Protein AF-A0A426QM99-F1 (afdb_monomer_lite)

Foldseek 3Di:
DDDDDDDDPPPDDDDDDDDLVVCPPPVNVVVVLVVLLVVCLVCVVVVHDDDRDDLQQDPVSVVSVVVSCVVSVFFAAAEAEDEPPVVVQVVLVVVVVVVPDPDSDHPVVVVVSVVRGDDQDPVNVVRYDYHYPNDDDPPVVVVVVVVVRRVD

Sequence (152 aa):
MSSASACWDCHHWIPTRMQDADAYSPELSRRTYQRLQALAYGIVDAGLPVFVDATFLKQEQRRNFQRLASVAGIPLVILDVAAPEPVLRQRIQARARSGGDPSEADLAVLDQQLAHQDPLTGDERRLSISVDTSTEVDIEKLVSEILQRARG

InterPro domains:
  IPR027417 P-loop containing nucleoside triphosphate hydrolase [G3DSA:3.40.50.300] (9-150)
  IPR027417 P-loop containing nucleoside triphosphate hydrolase [SSF52540] (32-146)

pLDDT: mean 82.8, std 21.32, range [27.5, 97.56]

Structure (mmCIF, N/CA/C/O backbone):
data_AF-A0A426QM99-F1
#
_entry.id   AF-A0A426QM99-F1
#
loop_
_atom_site.group_PDB
_atom_site.id
_atom_site.type_symbol
_atom_site.label_atom_id
_atom_site.label_alt_id
_atom_site.label_comp_id
_atom_site.label_asym_id
_atom_site.label_entity_id
_atom_site.label_seq_id
_atom_site.pdbx_PDB_ins_code
_atom_site.Cartn_x
_atom_site.Cartn_y
_atom_site.Cartn_z
_atom_site.occupancy
_atom_site.B_iso_or_equiv
_atom_site.auth_seq_id
_atom_site.auth_comp_id
_atom_site.auth_asym_id
_atom_site.auth_atom_id
_atom_site.pdbx_PDB_model_num
ATOM 1 N N . MET A 1 1 ? -5.641 -29.453 38.695 1.00 33.00 1 MET A N 1
ATOM 2 C CA . MET A 1 1 ? -6.072 -30.503 37.741 1.00 33.00 1 MET A CA 1
ATOM 3 C C . MET A 1 1 ? -7.180 -29.876 36.903 1.00 33.00 1 MET A C 1
ATOM 5 O O . MET A 1 1 ? -8.177 -29.508 37.491 1.00 33.00 1 MET A O 1
ATOM 9 N N . SER A 1 2 ? -7.065 -29.577 35.615 1.00 35.12 2 SER A N 1
ATOM 10 C CA . SER A 1 2 ? -6.121 -30.004 34.589 1.00 35.12 2 SER A CA 1
ATOM 11 C C . SER A 1 2 ? -5.769 -28.810 33.694 1.00 35.12 2 SER A C 1
ATOM 13 O O . SER A 1 2 ? -6.619 -27.972 33.413 1.00 35.12 2 SER A O 1
ATOM 15 N N . SER A 1 3 ? -4.502 -28.754 33.293 1.00 29.77 3 SER A N 1
ATOM 16 C CA . SER A 1 3 ? -3.945 -27.850 32.289 1.00 29.77 3 SER A CA 1
ATOM 17 C C . SER A 1 3 ? -4.351 -28.341 30.896 1.00 29.77 3 SER A C 1
ATOM 19 O O . SER A 1 3 ? -4.260 -29.539 30.631 1.00 29.77 3 SER A O 1
ATOM 21 N N . ALA A 1 4 ? -4.787 -27.440 30.016 1.00 33.03 4 ALA A N 1
ATOM 22 C CA . ALA A 1 4 ? -4.946 -27.712 28.590 1.00 33.03 4 ALA A CA 1
ATOM 23 C C . ALA A 1 4 ? -3.933 -26.854 27.826 1.00 33.03 4 ALA A C 1
ATOM 25 O O . ALA A 1 4 ? -4.213 -25.740 27.393 1.00 33.03 4 ALA A O 1
ATOM 26 N N . SER A 1 5 ? -2.721 -27.393 27.726 1.00 34.34 5 SER A N 1
ATOM 27 C CA . SER A 1 5 ? -1.675 -26.935 26.822 1.00 34.34 5 SER A CA 1
ATOM 28 C C . SER A 1 5 ? -2.074 -27.306 25.395 1.00 34.34 5 SER A C 1
ATOM 30 O O . SER A 1 5 ? -2.023 -28.477 25.027 1.00 34.34 5 SER A O 1
ATOM 32 N N . ALA A 1 6 ? -2.477 -26.325 24.590 1.00 33.84 6 ALA A N 1
ATOM 33 C CA . ALA A 1 6 ? -2.535 -26.484 23.143 1.00 33.84 6 ALA A CA 1
ATOM 34 C C . ALA A 1 6 ? -1.158 -26.116 22.576 1.00 33.84 6 ALA A C 1
ATOM 36 O O . ALA A 1 6 ? -0.796 -24.943 22.488 1.00 33.84 6 ALA A O 1
ATOM 37 N N . CYS A 1 7 ? -0.370 -27.145 22.264 1.00 27.50 7 CYS A N 1
ATOM 38 C CA . CYS A 1 7 ? 0.854 -27.041 21.479 1.00 27.50 7 CYS A CA 1
ATOM 39 C C . CYS A 1 7 ? 0.535 -26.421 20.114 1.00 27.50 7 CYS A C 1
ATOM 41 O O . CYS A 1 7 ? -0.181 -27.015 19.312 1.00 27.50 7 CYS A O 1
ATOM 43 N N . TRP A 1 8 ? 1.084 -25.238 19.848 1.00 35.53 8 TRP A N 1
ATOM 44 C CA . TRP A 1 8 ? 1.163 -24.672 18.508 1.00 35.53 8 TRP A CA 1
ATOM 45 C C . TRP A 1 8 ? 2.457 -25.184 17.868 1.00 35.53 8 TRP A C 1
ATOM 47 O O . TRP A 1 8 ? 3.534 -24.643 18.115 1.00 35.53 8 TRP A O 1
ATOM 57 N N . ASP A 1 9 ? 2.368 -26.260 17.085 1.00 28.16 9 ASP A N 1
ATOM 58 C CA . ASP A 1 9 ? 3.489 -26.743 16.275 1.00 28.16 9 ASP A CA 1
ATOM 59 C C . ASP A 1 9 ? 3.792 -25.739 15.152 1.00 28.16 9 ASP A C 1
ATOM 61 O O . ASP A 1 9 ? 3.067 -25.619 14.166 1.00 28.16 9 ASP A O 1
ATOM 65 N N . CYS A 1 10 ? 4.888 -24.999 15.317 1.00 34.69 10 CYS A N 1
ATOM 66 C CA . CYS A 1 10 ? 5.312 -23.891 14.456 1.00 34.69 10 CYS A CA 1
ATOM 67 C C . CYS A 1 10 ? 6.329 -24.304 13.360 1.00 34.69 10 CYS A C 1
ATOM 69 O O . CYS A 1 10 ? 7.135 -23.486 12.934 1.00 34.69 10 CYS A O 1
ATOM 71 N N . HIS A 1 11 ? 6.352 -25.564 12.903 1.00 36.53 11 HIS A N 1
ATOM 72 C CA . HIS A 1 11 ? 7.466 -26.089 12.080 1.00 36.53 11 HIS A CA 1
ATOM 73 C C . HIS A 1 11 ? 7.079 -26.824 10.784 1.00 36.53 11 HIS A C 1
ATOM 75 O O . HIS A 1 11 ? 7.779 -27.745 10.363 1.00 36.53 11 HIS A O 1
ATOM 81 N N . HIS A 1 12 ? 6.014 -26.421 10.084 1.00 31.92 12 HIS A N 1
ATOM 82 C CA . HIS A 1 12 ? 5.754 -27.009 8.761 1.00 31.92 12 HIS A CA 1
ATOM 83 C C . HIS A 1 12 ? 5.189 -26.036 7.726 1.00 31.92 12 HIS A C 1
ATOM 85 O O . HIS A 1 12 ? 4.077 -26.207 7.231 1.00 31.92 12 HIS A O 1
ATOM 91 N N . TRP A 1 13 ? 5.968 -25.011 7.368 1.00 31.36 13 TRP A N 1
ATOM 92 C CA . TRP A 1 13 ? 5.677 -24.234 6.161 1.00 31.36 13 TRP A CA 1
ATOM 93 C C . TRP A 1 13 ? 6.950 -23.709 5.485 1.00 31.36 13 TRP A C 1
ATOM 95 O O . TRP A 1 13 ? 7.257 -22.523 5.524 1.00 31.36 13 TRP A O 1
ATOM 105 N N . ILE A 1 14 ? 7.702 -24.607 4.846 1.00 35.38 14 ILE A N 1
ATOM 106 C CA . ILE A 1 14 ? 8.572 -24.224 3.726 1.00 35.38 14 ILE A CA 1
ATOM 107 C C . ILE A 1 14 ? 7.967 -24.880 2.484 1.00 35.38 14 ILE A C 1
ATOM 109 O O . ILE A 1 14 ? 8.196 -26.073 2.268 1.00 35.38 14 ILE A O 1
ATOM 113 N N . PRO A 1 15 ? 7.163 -24.167 1.675 1.00 39.28 15 PRO A N 1
ATOM 114 C CA . PRO A 1 15 ? 6.780 -24.681 0.376 1.00 39.28 15 PRO A CA 1
ATOM 115 C C . PRO A 1 15 ? 8.026 -24.768 -0.501 1.00 39.28 15 PRO A C 1
ATOM 117 O O . PRO A 1 15 ? 8.820 -23.833 -0.608 1.00 39.28 15 PRO A O 1
ATOM 120 N N . THR A 1 16 ? 8.192 -25.929 -1.118 1.00 42.91 16 THR A N 1
ATOM 121 C CA . THR A 1 16 ? 9.128 -26.181 -2.207 1.00 42.91 16 THR A CA 1
ATOM 122 C C . THR A 1 16 ? 8.938 -25.113 -3.288 1.00 42.91 16 THR A C 1
ATOM 124 O O . THR A 1 16 ? 7.803 -24.828 -3.657 1.00 42.91 16 THR A O 1
ATOM 127 N N . ARG A 1 17 ? 10.047 -24.533 -3.764 1.00 42.00 17 ARG A N 1
ATOM 128 C CA . ARG A 1 17 ? 10.154 -23.527 -4.837 1.00 42.00 17 ARG A CA 1
ATOM 129 C C . ARG A 1 17 ? 9.089 -23.753 -5.929 1.00 42.00 17 ARG A C 1
ATOM 131 O O . ARG A 1 17 ? 9.251 -24.633 -6.772 1.00 42.00 17 ARG A O 1
ATOM 138 N N . MET A 1 18 ? 7.987 -23.005 -5.868 1.00 40.69 18 MET A N 1
ATOM 139 C CA . MET A 1 18 ? 6.974 -22.965 -6.924 1.00 40.69 18 MET A CA 1
ATOM 140 C C . MET A 1 18 ? 7.562 -22.191 -8.101 1.00 40.69 18 MET A C 1
ATOM 142 O O . MET A 1 18 ? 8.262 -21.208 -7.899 1.00 40.69 18 MET A O 1
ATOM 146 N N . GLN A 1 19 ? 7.340 -22.674 -9.321 1.00 41.19 19 GLN A N 1
ATOM 147 C CA . GLN A 1 19 ? 7.787 -21.984 -10.529 1.00 41.19 19 GLN A CA 1
ATOM 148 C C . GLN A 1 19 ? 7.096 -20.614 -10.610 1.00 41.19 19 GLN A C 1
ATOM 150 O O . GLN A 1 19 ? 5.872 -20.535 -10.500 1.00 41.19 19 GLN A O 1
ATOM 155 N N . ASP A 1 20 ? 7.883 -19.557 -10.813 1.00 49.16 20 ASP A N 1
ATOM 156 C CA . ASP A 1 20 ? 7.476 -18.146 -10.681 1.00 49.16 20 ASP A CA 1
ATOM 157 C C . ASP A 1 20 ? 6.257 -17.764 -11.545 1.00 49.16 20 ASP A C 1
ATOM 159 O O . ASP A 1 20 ? 5.493 -16.865 -11.202 1.00 49.16 20 ASP A O 1
ATOM 163 N N . ALA A 1 21 ? 6.010 -18.488 -12.642 1.00 45.38 21 ALA A N 1
ATOM 164 C CA . ALA A 1 21 ? 4.864 -18.257 -13.522 1.00 45.38 21 ALA A CA 1
ATOM 165 C C . ALA A 1 21 ? 3.507 -18.648 -12.899 1.00 45.38 21 ALA A C 1
ATOM 167 O O . ALA A 1 21 ? 2.480 -18.095 -13.293 1.00 45.38 21 ALA A O 1
ATOM 168 N N . ASP A 1 22 ? 3.484 -19.566 -11.926 1.00 49.88 22 ASP A N 1
ATOM 169 C CA . ASP A 1 22 ? 2.240 -20.031 -11.299 1.00 49.88 22 ASP A CA 1
ATOM 170 C C . ASP A 1 22 ? 1.848 -19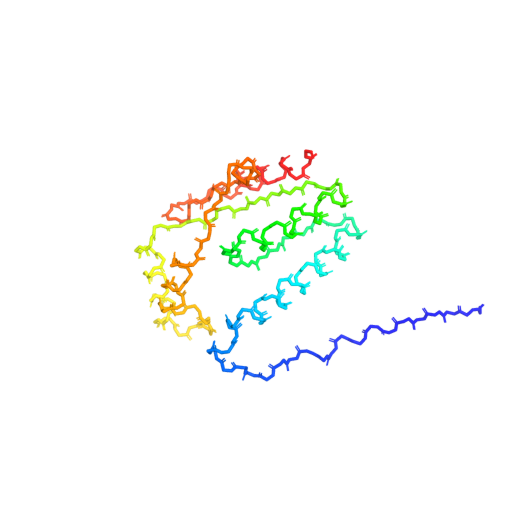.192 -10.078 1.00 49.88 22 ASP A C 1
ATOM 172 O O . ASP A 1 22 ? 0.650 -19.031 -9.837 1.00 49.88 22 ASP A O 1
ATOM 176 N N . ALA A 1 23 ? 2.827 -18.606 -9.364 1.00 55.66 23 ALA A N 1
ATOM 177 C CA . ALA A 1 23 ? 2.665 -17.819 -8.128 1.00 55.66 23 ALA A CA 1
ATOM 178 C C . ALA A 1 23 ? 1.674 -16.643 -8.262 1.00 55.66 23 ALA A C 1
ATOM 180 O O . ALA A 1 23 ? 0.983 -16.288 -7.304 1.00 55.66 23 ALA A O 1
ATOM 181 N N . TYR A 1 24 ? 1.547 -16.097 -9.475 1.00 60.34 24 TYR A N 1
ATOM 182 C CA . TYR A 1 24 ? 0.715 -14.934 -9.793 1.00 60.34 24 TYR A CA 1
ATOM 183 C C . TYR A 1 24 ? -0.636 -15.278 -10.427 1.00 60.34 24 TYR A C 1
ATOM 185 O O . TYR A 1 24 ? -1.360 -14.375 -10.854 1.00 60.34 24 TYR A O 1
ATOM 193 N N . SER A 1 25 ? -1.029 -16.557 -10.471 1.00 75.94 25 SER A N 1
ATOM 194 C CA . SER A 1 25 ? -2.374 -16.906 -10.937 1.00 75.94 25 SER A CA 1
ATOM 195 C C . SER A 1 25 ? -3.452 -16.197 -10.090 1.00 75.94 25 SER A C 1
ATOM 197 O O . SER A 1 25 ? -3.257 -15.968 -8.888 1.00 75.94 25 SER A O 1
ATOM 199 N N . PRO A 1 26 ? -4.620 -15.851 -10.668 1.00 79.94 26 PRO A N 1
ATOM 200 C CA . PRO A 1 26 ? -5.694 -15.188 -9.925 1.00 79.94 26 PRO A CA 1
ATOM 201 C C . PRO A 1 26 ? -6.133 -15.963 -8.676 1.00 79.94 26 PRO A C 1
ATOM 203 O O . PRO A 1 26 ? -6.442 -15.368 -7.646 1.00 79.94 26 PRO A O 1
ATOM 206 N N . GLU A 1 27 ? -6.120 -17.296 -8.746 1.00 82.06 27 GLU A N 1
ATOM 207 C CA . GLU A 1 27 ? -6.491 -18.170 -7.632 1.00 82.06 27 GLU A CA 1
ATOM 208 C C . GLU A 1 27 ? -5.449 -18.154 -6.508 1.00 82.06 27 GLU A C 1
ATOM 210 O O . GLU A 1 27 ? -5.821 -18.063 -5.336 1.00 82.06 27 GLU A O 1
ATOM 215 N N . LEU A 1 28 ? -4.152 -18.190 -6.829 1.00 83.75 28 LEU A N 1
ATOM 216 C CA . LEU A 1 28 ? -3.117 -18.042 -5.804 1.00 83.75 28 LEU A CA 1
ATOM 217 C C . LEU A 1 28 ? -3.120 -16.645 -5.203 1.00 83.75 28 LEU A C 1
ATOM 219 O O . LEU A 1 28 ? -3.084 -16.523 -3.983 1.00 83.75 28 LEU A O 1
ATOM 223 N N . SER A 1 29 ? -3.274 -15.608 -6.028 1.00 86.19 29 SER A N 1
ATOM 224 C CA . SER A 1 29 ? -3.450 -14.237 -5.548 1.00 86.19 29 SER A CA 1
ATOM 225 C C . SER A 1 29 ? -4.608 -14.162 -4.549 1.00 86.19 29 SER A C 1
ATOM 227 O O . SER A 1 29 ? -4.441 -13.674 -3.431 1.00 86.19 29 SER A O 1
ATOM 229 N N . ARG A 1 30 ? -5.773 -14.726 -4.892 1.00 88.06 30 ARG A N 1
ATOM 230 C CA . ARG A 1 30 ? -6.940 -14.789 -4.001 1.00 88.06 30 ARG A CA 1
ATOM 231 C C . ARG A 1 30 ? -6.615 -15.498 -2.683 1.00 88.06 30 ARG A C 1
ATOM 233 O O . ARG A 1 30 ? -6.956 -14.976 -1.622 1.00 88.06 30 ARG A O 1
ATOM 240 N N . ARG A 1 31 ? -5.936 -16.650 -2.726 1.00 90.81 31 ARG A N 1
ATOM 241 C CA . ARG A 1 31 ? -5.517 -17.395 -1.523 1.00 90.81 31 ARG A CA 1
ATOM 242 C C . ARG A 1 31 ? -4.538 -16.603 -0.659 1.00 90.81 31 ARG A C 1
ATOM 244 O O . ARG A 1 31 ? -4.706 -16.581 0.559 1.00 90.81 31 ARG A O 1
ATOM 251 N N . THR A 1 32 ? -3.574 -15.919 -1.271 1.00 92.69 32 THR A N 1
ATOM 252 C CA . THR A 1 32 ? -2.620 -15.048 -0.576 1.00 92.69 32 THR A CA 1
ATOM 253 C C . THR A 1 32 ? -3.357 -13.954 0.186 1.00 92.69 32 THR A C 1
ATOM 255 O O . THR A 1 32 ? -3.183 -13.832 1.396 1.00 92.69 32 THR A O 1
ATOM 258 N N . TYR A 1 33 ? -4.268 -13.226 -0.466 1.00 94.69 33 TYR A N 1
ATOM 259 C CA . TYR A 1 33 ? -5.034 -12.168 0.203 1.00 94.69 33 TYR A CA 1
ATOM 260 C C . TYR A 1 33 ? -5.979 -12.697 1.288 1.00 94.69 33 TYR A C 1
ATOM 262 O O . TYR A 1 33 ? -6.112 -12.064 2.335 1.00 94.69 33 TYR A O 1
ATOM 270 N N . GLN A 1 34 ? -6.585 -13.873 1.100 1.00 93.62 34 GLN A N 1
ATOM 271 C CA . GLN A 1 34 ? -7.375 -14.524 2.152 1.00 93.62 34 GLN A CA 1
ATOM 272 C C . GLN A 1 34 ? -6.521 -14.883 3.370 1.00 93.62 34 GLN A C 1
ATOM 274 O O . GLN A 1 34 ? -6.936 -14.663 4.509 1.00 93.62 34 GLN A O 1
ATOM 279 N N . ARG A 1 35 ? -5.307 -15.399 3.148 1.00 95.81 35 ARG A N 1
ATOM 280 C CA . ARG A 1 35 ? -4.379 -15.717 4.234 1.00 95.81 35 ARG A CA 1
ATOM 281 C C . ARG A 1 35 ? -3.912 -14.458 4.961 1.00 95.81 35 ARG A C 1
ATOM 283 O O . ARG A 1 35 ? -3.928 -14.454 6.190 1.00 95.81 35 ARG A O 1
ATOM 290 N N . LEU A 1 36 ? -3.551 -13.404 4.226 1.00 97.06 36 LEU A N 1
ATOM 291 C CA . LEU A 1 36 ? -3.177 -12.108 4.802 1.00 97.06 36 LEU A CA 1
ATOM 292 C C . LEU A 1 36 ? -4.307 -11.536 5.661 1.00 97.06 36 LEU A C 1
ATOM 294 O O . LEU A 1 36 ? -4.060 -11.097 6.780 1.00 97.06 36 LEU A O 1
ATOM 298 N N . GLN A 1 37 ? -5.552 -11.605 5.184 1.00 95.94 37 GLN A N 1
ATOM 299 C CA . GLN A 1 37 ? -6.712 -11.145 5.943 1.00 95.94 37 GLN A CA 1
ATOM 300 C C . GLN A 1 37 ? -6.911 -11.947 7.238 1.00 95.94 37 GLN A C 1
ATOM 302 O O . GLN A 1 37 ? -7.144 -11.355 8.288 1.00 95.94 37 GLN A O 1
ATOM 307 N N . ALA A 1 38 ? -6.783 -13.278 7.189 1.00 95.31 38 ALA A N 1
ATOM 308 C CA . ALA A 1 38 ? -6.911 -14.127 8.374 1.00 95.31 38 ALA A CA 1
ATOM 309 C C . ALA A 1 38 ? -5.820 -13.841 9.424 1.00 95.31 38 ALA A C 1
ATOM 311 O O . ALA A 1 38 ? -6.101 -13.820 10.620 1.00 95.31 38 ALA A O 1
ATOM 312 N N . LEU A 1 39 ? -4.584 -13.597 8.979 1.00 97.31 39 LEU A N 1
ATOM 313 C CA . LEU A 1 39 ? -3.477 -13.214 9.860 1.00 97.31 39 LEU A CA 1
ATOM 314 C C . LEU A 1 39 ? -3.696 -11.825 10.469 1.00 97.31 39 LEU A C 1
ATOM 316 O O . LEU A 1 39 ? -3.556 -11.662 11.679 1.00 97.31 39 LEU A O 1
ATOM 320 N N . ALA A 1 40 ? -4.089 -10.847 9.649 1.00 97.06 40 ALA A N 1
ATOM 321 C CA . ALA A 1 40 ? -4.388 -9.494 10.106 1.00 97.06 40 ALA A CA 1
ATOM 322 C C . ALA A 1 40 ? -5.526 -9.481 11.134 1.00 97.06 40 ALA A C 1
ATOM 324 O O . ALA A 1 40 ? -5.416 -8.796 12.146 1.00 97.06 40 ALA A O 1
ATOM 325 N N . TYR A 1 41 ? -6.574 -10.286 10.919 1.00 95.38 41 TYR A N 1
ATOM 326 C CA . TYR A 1 41 ? -7.662 -10.439 11.882 1.00 95.38 41 TYR A CA 1
ATOM 327 C C . TYR A 1 41 ? -7.147 -10.915 13.242 1.00 95.38 41 TYR A C 1
ATOM 329 O O . TYR A 1 41 ? -7.461 -10.289 14.243 1.00 95.38 41 TYR A O 1
ATOM 337 N N . GLY A 1 42 ? -6.317 -11.964 13.291 1.00 96.00 42 GLY A N 1
ATOM 338 C CA . GLY A 1 42 ? -5.793 -12.476 14.563 1.00 96.00 42 GLY A CA 1
ATOM 339 C C . GLY A 1 42 ? -4.964 -11.451 15.349 1.00 96.00 42 GLY A C 1
ATOM 340 O O . GLY A 1 42 ? -5.016 -11.431 16.575 1.00 96.00 42 GLY A O 1
ATOM 341 N N . ILE A 1 43 ? -4.227 -10.576 14.657 1.00 96.50 43 ILE A N 1
ATOM 342 C CA . ILE A 1 43 ? -3.435 -9.509 15.294 1.00 96.50 43 ILE A CA 1
ATOM 343 C C . ILE A 1 43 ? -4.349 -8.392 15.816 1.00 96.50 43 ILE A C 1
ATOM 345 O O . ILE A 1 43 ? -4.188 -7.940 16.950 1.00 96.50 43 ILE A O 1
ATOM 349 N N . VAL A 1 44 ? -5.336 -7.984 15.014 1.00 94.81 44 VAL A N 1
ATOM 350 C CA . VAL A 1 44 ? -6.318 -6.957 15.391 1.00 94.81 44 VAL A CA 1
ATOM 351 C C . VAL A 1 44 ? -7.202 -7.421 16.550 1.00 94.81 44 VAL A C 1
ATOM 353 O O . VAL A 1 44 ? -7.441 -6.650 17.473 1.00 94.81 44 VAL A O 1
ATOM 356 N N . ASP A 1 45 ? -7.646 -8.679 16.539 1.00 94.81 45 ASP A N 1
ATOM 357 C CA . ASP A 1 45 ? -8.446 -9.300 17.606 1.00 94.81 45 ASP A CA 1
ATOM 358 C C . ASP A 1 45 ? -7.674 -9.342 18.938 1.00 94.81 45 ASP A C 1
ATOM 360 O O . ASP A 1 45 ? -8.251 -9.165 20.008 1.00 94.81 45 ASP A O 1
ATOM 364 N N . ALA A 1 46 ? -6.341 -9.450 18.874 1.00 95.44 46 ALA A N 1
ATOM 365 C CA . ALA A 1 46 ? -5.452 -9.317 20.028 1.00 95.44 46 ALA A CA 1
ATOM 366 C C . ALA A 1 46 ? -5.222 -7.857 20.486 1.00 95.44 46 ALA A C 1
ATOM 368 O O . ALA A 1 46 ? -4.446 -7.622 21.414 1.00 95.44 46 ALA A O 1
ATOM 369 N N . GLY A 1 47 ? -5.866 -6.869 19.854 1.00 92.75 47 GLY A N 1
ATOM 370 C CA . GLY A 1 47 ? -5.748 -5.448 20.191 1.00 92.75 47 GLY A CA 1
ATOM 371 C C . GLY A 1 47 ? -4.445 -4.793 19.725 1.00 92.75 47 GLY A C 1
ATOM 372 O O . GLY A 1 47 ? -4.071 -3.740 20.244 1.00 92.75 47 GLY A O 1
ATOM 373 N N . LEU A 1 48 ? -3.733 -5.408 18.775 1.00 94.31 48 LEU A N 1
ATOM 374 C CA . LEU A 1 48 ? -2.462 -4.907 18.256 1.00 94.31 48 LEU A CA 1
ATOM 375 C C . LEU A 1 48 ? -2.635 -4.283 16.860 1.00 94.31 48 LEU A C 1
ATOM 377 O O . LEU A 1 48 ? -3.409 -4.791 16.046 1.00 94.31 48 LEU A O 1
ATOM 381 N N . PRO A 1 49 ? -1.897 -3.202 16.539 1.00 93.19 49 PRO A N 1
ATOM 382 C CA . PRO A 1 49 ? -1.864 -2.670 15.182 1.00 93.19 49 PRO A CA 1
ATOM 383 C C . PRO A 1 49 ? -1.143 -3.641 14.237 1.00 93.19 49 PRO A C 1
ATOM 385 O O . PRO A 1 49 ? -0.198 -4.327 14.629 1.00 93.19 49 PRO A O 1
ATOM 388 N N . VAL A 1 50 ? -1.555 -3.661 12.968 1.00 95.50 50 VAL A N 1
ATOM 389 C CA . VAL A 1 50 ? -0.959 -4.509 11.928 1.00 95.50 50 VAL A CA 1
ATOM 390 C C . VAL A 1 50 ? -0.681 -3.707 10.661 1.00 95.50 50 VAL A C 1
ATOM 392 O O . VAL A 1 50 ? -1.531 -2.951 10.194 1.00 95.50 50 VAL A O 1
ATOM 395 N N . PHE A 1 51 ? 0.503 -3.911 10.083 1.00 95.81 51 PHE A N 1
ATOM 396 C CA . PHE A 1 51 ? 0.803 -3.525 8.708 1.00 95.81 51 PHE A CA 1
ATOM 397 C C . PHE A 1 51 ? 0.649 -4.750 7.818 1.00 95.81 51 PHE A C 1
ATOM 399 O O . PHE A 1 51 ? 1.177 -5.819 8.126 1.00 95.81 51 PHE A O 1
ATOM 406 N N . VAL A 1 52 ? -0.076 -4.593 6.717 1.00 96.81 52 VAL A N 1
ATOM 407 C CA . VAL A 1 52 ? -0.194 -5.628 5.693 1.00 96.81 52 VAL A CA 1
ATOM 408 C C . VAL A 1 52 ? 0.539 -5.114 4.469 1.00 96.81 52 VAL A C 1
ATOM 410 O O . VAL A 1 52 ? 0.115 -4.124 3.882 1.00 96.81 52 VAL A O 1
ATOM 413 N N . ASP A 1 53 ? 1.648 -5.762 4.126 1.00 94.50 53 ASP A N 1
ATOM 414 C CA . ASP A 1 53 ? 2.489 -5.391 2.991 1.00 94.50 53 ASP A CA 1
ATOM 415 C C . ASP A 1 53 ? 2.236 -6.345 1.818 1.00 94.50 53 ASP A C 1
ATOM 417 O O . ASP A 1 53 ? 2.458 -7.554 1.911 1.00 94.50 53 ASP A O 1
ATOM 421 N N . ALA A 1 54 ? 1.678 -5.794 0.743 1.00 92.69 54 ALA A N 1
ATOM 422 C CA . ALA A 1 54 ? 1.401 -6.465 -0.518 1.00 92.69 54 ALA A CA 1
ATOM 423 C C . ALA A 1 54 ? 1.224 -5.404 -1.615 1.00 92.69 54 ALA A C 1
ATOM 425 O O . ALA A 1 54 ? 1.061 -4.219 -1.338 1.00 92.69 54 ALA A O 1
ATOM 426 N N . THR A 1 55 ? 1.191 -5.820 -2.879 1.00 92.06 55 THR A N 1
ATOM 427 C CA . THR A 1 55 ? 1.064 -4.884 -4.010 1.00 92.06 55 THR A CA 1
ATOM 428 C C . THR A 1 55 ? -0.310 -4.214 -4.125 1.00 92.06 55 THR A C 1
ATOM 430 O O . THR A 1 55 ? -0.420 -3.178 -4.769 1.00 92.06 55 THR A O 1
ATOM 433 N N . PHE A 1 56 ? -1.367 -4.794 -3.541 1.00 95.19 56 PHE A N 1
ATOM 434 C CA . PHE A 1 56 ? -2.743 -4.264 -3.510 1.00 95.19 56 PHE A CA 1
ATOM 435 C C . PHE A 1 56 ? -3.271 -3.708 -4.846 1.00 95.19 56 PHE A C 1
ATOM 437 O O . PHE A 1 56 ? -4.001 -2.710 -4.885 1.00 95.19 56 PHE A O 1
ATOM 444 N N . LEU A 1 57 ? -2.943 -4.392 -5.946 1.00 93.88 57 LEU A N 1
ATOM 445 C CA . LEU A 1 57 ? -3.268 -3.961 -7.307 1.00 93.88 57 LEU A CA 1
ATOM 446 C C . LEU A 1 57 ? -4.775 -3.838 -7.542 1.00 93.88 57 LEU A C 1
ATOM 448 O O . LEU A 1 57 ? -5.187 -3.008 -8.340 1.00 93.88 57 LEU A O 1
ATOM 452 N N . LYS A 1 58 ? -5.609 -4.657 -6.888 1.00 95.31 58 LYS A N 1
ATOM 453 C CA . LYS A 1 58 ? -7.054 -4.710 -7.158 1.00 95.31 58 LYS A CA 1
ATOM 454 C C . LYS A 1 58 ? -7.885 -4.038 -6.076 1.00 95.31 58 LYS A C 1
ATOM 456 O O . LYS A 1 58 ? -7.663 -4.250 -4.883 1.00 95.31 58 LYS A O 1
ATOM 461 N N . GLN A 1 59 ? -8.931 -3.321 -6.489 1.00 95.94 59 GLN A N 1
ATOM 462 C CA . GLN A 1 59 ? -9.892 -2.707 -5.560 1.00 95.94 59 GLN A CA 1
ATOM 463 C C . GLN A 1 59 ? -10.547 -3.745 -4.638 1.00 95.94 59 GLN A C 1
ATOM 465 O O . GLN A 1 59 ? -10.751 -3.481 -3.456 1.00 95.94 59 GLN A O 1
ATOM 470 N N . GLU A 1 60 ? -10.837 -4.951 -5.139 1.00 94.38 60 GLU A N 1
ATOM 471 C CA . GLU A 1 60 ? -11.406 -6.034 -4.325 1.00 94.38 60 GLU A CA 1
ATOM 472 C C . GLU A 1 60 ? -10.488 -6.432 -3.158 1.00 94.38 60 GLU A C 1
ATOM 474 O O . GLU A 1 60 ? -10.961 -6.648 -2.040 1.00 94.38 60 GLU A O 1
ATOM 479 N N . GLN A 1 61 ? -9.173 -6.469 -3.395 1.00 95.38 61 GLN A N 1
ATOM 480 C CA . GLN A 1 61 ? -8.183 -6.799 -2.369 1.00 95.38 61 GLN A CA 1
ATOM 481 C C . GLN A 1 61 ? -8.237 -5.764 -1.242 1.00 95.38 61 GLN A C 1
ATOM 483 O O . GLN A 1 61 ? -8.367 -6.134 -0.077 1.00 95.38 61 GLN A O 1
ATOM 488 N N . ARG A 1 62 ? -8.242 -4.470 -1.584 1.00 97.25 62 ARG A N 1
ATOM 489 C CA . ARG A 1 62 ? -8.324 -3.366 -0.611 1.00 97.25 62 ARG A CA 1
ATOM 490 C C . ARG A 1 62 ? -9.675 -3.325 0.109 1.00 97.25 62 ARG A C 1
ATOM 492 O O . ARG A 1 62 ? -9.718 -3.169 1.331 1.00 97.25 62 ARG A O 1
ATOM 499 N N . ARG A 1 63 ? -10.780 -3.564 -0.607 1.00 96.25 63 ARG A N 1
ATOM 500 C CA . ARG A 1 63 ? -12.140 -3.632 -0.042 1.00 96.25 63 ARG A CA 1
ATOM 501 C C . ARG A 1 63 ? -12.272 -4.709 1.039 1.00 96.25 63 ARG A C 1
ATOM 503 O O . ARG A 1 63 ? -12.995 -4.505 2.015 1.00 96.25 63 ARG A O 1
ATOM 510 N N . ASN A 1 64 ? -11.580 -5.840 0.905 1.00 94.38 64 ASN A N 1
ATOM 511 C CA . ASN A 1 64 ? -11.603 -6.891 1.925 1.00 94.38 64 ASN A CA 1
ATOM 512 C C . ASN A 1 64 ? -10.991 -6.422 3.260 1.00 94.38 64 ASN A C 1
ATOM 514 O O . ASN A 1 64 ? -11.545 -6.727 4.319 1.00 94.38 64 ASN A O 1
ATOM 518 N N . PHE A 1 65 ? -9.922 -5.621 3.232 1.00 96.94 65 PHE A N 1
ATOM 519 C CA . PHE A 1 65 ? -9.343 -5.029 4.447 1.00 96.94 65 PHE A CA 1
ATOM 520 C C . PHE A 1 65 ? -10.170 -3.860 4.988 1.00 96.94 65 PHE A C 1
ATOM 522 O O . PHE A 1 65 ? -10.320 -3.746 6.200 1.00 96.94 65 PHE A O 1
ATOM 529 N N . GLN A 1 66 ? -10.801 -3.061 4.122 1.00 96.69 66 GLN A N 1
ATOM 530 C CA . GLN A 1 66 ? -11.790 -2.060 4.551 1.00 96.69 66 GLN A CA 1
ATOM 531 C C . GLN A 1 66 ? -12.955 -2.693 5.310 1.00 96.69 66 GLN A C 1
ATOM 533 O O . GLN A 1 66 ? -13.362 -2.184 6.351 1.00 96.69 66 GLN A O 1
ATOM 538 N N . ARG A 1 67 ? -13.470 -3.832 4.828 1.00 95.69 67 ARG A N 1
ATOM 539 C CA . ARG A 1 67 ? -14.522 -4.571 5.533 1.00 95.69 67 ARG A CA 1
ATOM 540 C C . ARG A 1 67 ? -14.032 -5.092 6.882 1.00 95.69 67 ARG A C 1
ATOM 542 O O . ARG A 1 67 ? -14.765 -4.966 7.854 1.00 95.69 67 ARG A O 1
ATOM 549 N N . LEU A 1 68 ? -12.821 -5.652 6.944 1.00 94.56 68 LEU A N 1
ATOM 550 C CA . LEU A 1 68 ? -12.228 -6.115 8.203 1.00 94.56 68 LEU A CA 1
ATOM 551 C C . LEU A 1 68 ? -12.141 -4.968 9.214 1.00 94.56 68 LEU A C 1
ATOM 553 O O . LEU A 1 68 ? -12.653 -5.110 10.320 1.00 94.56 68 LEU A O 1
ATOM 557 N N . ALA A 1 69 ? -11.572 -3.827 8.817 1.00 95.19 69 ALA A N 1
ATOM 558 C CA . ALA A 1 69 ? -11.445 -2.657 9.680 1.00 95.19 69 ALA A CA 1
ATOM 559 C C . ALA A 1 69 ? -12.813 -2.136 10.150 1.00 95.19 69 ALA A C 1
ATOM 561 O O . ALA A 1 69 ? -13.010 -1.892 11.336 1.00 95.19 69 ALA A O 1
ATOM 562 N N . S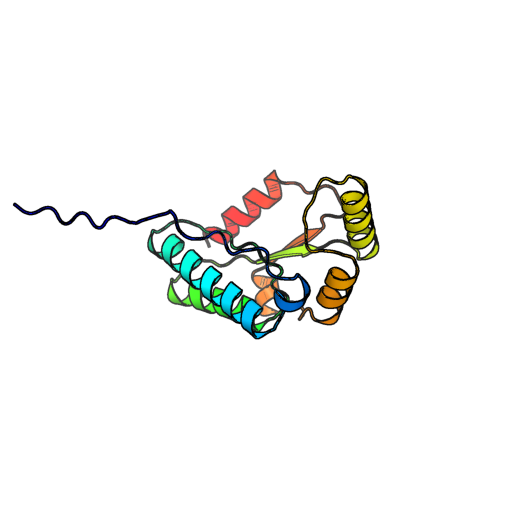ER A 1 70 ? -13.793 -2.067 9.240 1.00 94.88 70 SER A N 1
ATOM 563 C CA . SER A 1 70 ? -15.162 -1.659 9.569 1.00 94.88 70 SER A CA 1
ATOM 564 C C . SER A 1 70 ? -15.852 -2.607 10.554 1.00 94.88 70 SER A C 1
ATOM 566 O O . SER A 1 70 ? -16.567 -2.127 11.427 1.00 94.88 70 SER A O 1
ATOM 568 N N . VAL A 1 71 ? -15.675 -3.926 10.418 1.00 93.38 71 VAL A N 1
ATOM 569 C CA . VAL A 1 71 ? -16.276 -4.924 11.323 1.00 93.38 71 VAL A CA 1
ATOM 570 C C . VAL A 1 71 ? -15.602 -4.901 12.692 1.00 93.38 71 VAL A C 1
ATOM 572 O O . VAL A 1 71 ? -16.287 -4.988 13.706 1.00 93.38 71 VAL A O 1
ATOM 575 N N . ALA A 1 72 ? -14.278 -4.756 12.724 1.00 92.12 72 ALA A N 1
ATOM 576 C CA . ALA A 1 72 ? -13.513 -4.640 13.961 1.00 92.12 72 ALA A CA 1
ATOM 577 C C . ALA A 1 72 ? -13.654 -3.259 14.632 1.00 92.12 72 ALA A C 1
ATOM 579 O O . ALA A 1 72 ? -13.214 -3.088 15.764 1.00 92.12 72 ALA A O 1
ATOM 580 N N . GLY A 1 73 ? -14.262 -2.276 13.955 1.00 93.94 73 GLY A N 1
ATOM 581 C CA . GLY A 1 73 ? -14.416 -0.916 14.470 1.00 93.94 73 GLY A CA 1
ATOM 582 C C . GLY A 1 73 ? -13.084 -0.186 14.651 1.00 93.94 73 GLY A C 1
ATOM 583 O O . GLY A 1 73 ? -12.971 0.646 15.546 1.00 93.94 73 GLY A O 1
ATOM 584 N N . ILE A 1 74 ? -12.080 -0.516 13.833 1.00 94.81 74 ILE A N 1
ATOM 585 C CA . ILE A 1 74 ? -10.739 0.072 13.907 1.00 94.81 74 ILE A CA 1
ATOM 586 C C . ILE A 1 74 ? -10.462 1.012 12.727 1.00 94.81 74 ILE A C 1
ATOM 588 O O . ILE A 1 74 ? -11.039 0.841 11.646 1.00 94.81 74 ILE A O 1
ATOM 592 N N . PRO A 1 75 ? -9.530 1.964 12.884 1.00 95.56 75 PRO A N 1
ATOM 593 C CA . PRO A 1 75 ? 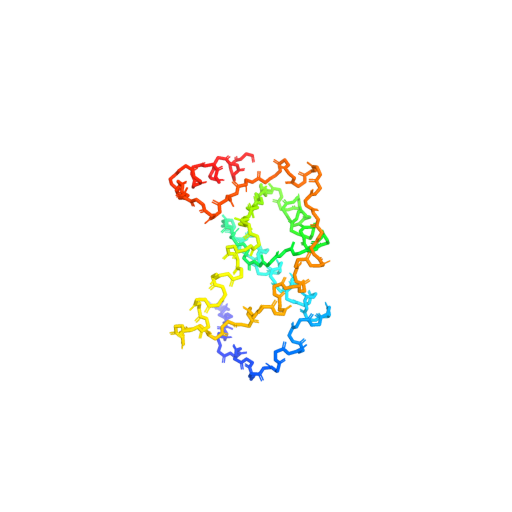-9.089 2.811 11.784 1.00 95.56 75 PRO A CA 1
ATOM 594 C C . PRO A 1 75 ? -8.348 2.012 10.710 1.00 95.56 75 PRO A C 1
ATOM 596 O O . PRO A 1 75 ? -7.642 1.045 10.999 1.00 95.56 75 PRO A O 1
ATOM 599 N N . LEU A 1 76 ? -8.465 2.461 9.460 1.00 96.31 76 LEU A N 1
ATOM 600 C CA . LEU A 1 76 ? -7.692 1.950 8.331 1.00 96.31 76 LEU A CA 1
ATOM 601 C C . LEU A 1 76 ? 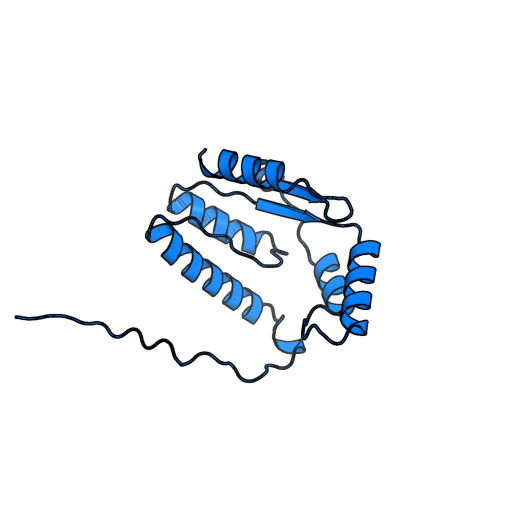-6.945 3.099 7.661 1.00 96.31 76 LEU A C 1
ATOM 603 O O . LEU A 1 76 ? -7.545 4.111 7.299 1.00 96.31 76 LEU A O 1
ATOM 607 N N . VAL A 1 77 ? -5.652 2.894 7.427 1.00 97.50 77 VAL A N 1
ATOM 608 C CA . VAL A 1 77 ? -4.799 3.805 6.662 1.00 97.50 77 VAL A CA 1
ATOM 609 C C . VAL A 1 77 ? -4.258 3.061 5.448 1.00 97.50 77 VAL A C 1
ATOM 611 O O . VAL A 1 77 ? -3.774 1.938 5.576 1.00 97.50 77 VAL A O 1
ATOM 614 N N . ILE A 1 78 ? -4.335 3.685 4.274 1.00 97.56 78 ILE A N 1
ATOM 615 C CA . ILE A 1 78 ? -3.683 3.187 3.057 1.00 97.56 78 ILE A CA 1
ATOM 616 C C . ILE A 1 78 ? -2.382 3.967 2.868 1.00 97.56 78 ILE A C 1
ATOM 618 O O . ILE A 1 78 ? -2.395 5.195 2.868 1.00 97.56 78 ILE A O 1
ATOM 622 N N . LEU A 1 79 ? -1.260 3.278 2.687 1.00 97.38 79 LEU A N 1
ATOM 623 C CA . LEU A 1 79 ? -0.028 3.917 2.229 1.00 97.38 79 LEU A CA 1
ATOM 624 C C . LEU A 1 79 ? 0.046 3.772 0.709 1.00 97.38 79 LEU A C 1
ATOM 626 O O . LEU A 1 79 ? 0.246 2.671 0.203 1.00 97.38 79 LEU A O 1
ATOM 630 N N . ASP A 1 80 ? -0.163 4.875 -0.008 1.00 96.56 80 ASP A N 1
ATOM 631 C CA . ASP A 1 80 ? -0.044 4.929 -1.467 1.00 96.56 80 ASP A CA 1
ATOM 632 C C . ASP A 1 80 ? 1.400 5.276 -1.829 1.00 96.56 80 ASP A C 1
ATOM 634 O O . ASP A 1 80 ? 1.778 6.447 -1.941 1.00 96.56 80 ASP A O 1
ATOM 638 N N . VAL A 1 81 ? 2.231 4.235 -1.886 1.00 95.06 81 VAL A N 1
ATOM 639 C CA . VAL A 1 81 ? 3.674 4.344 -2.104 1.00 95.06 81 VAL A CA 1
ATOM 640 C C . VAL A 1 81 ? 3.962 4.277 -3.598 1.00 95.06 81 VAL A C 1
ATOM 642 O O . VAL A 1 81 ? 3.859 3.220 -4.217 1.00 95.06 81 VAL A O 1
ATOM 645 N N . ALA A 1 82 ? 4.359 5.406 -4.176 1.00 93.75 82 ALA A N 1
ATOM 646 C CA . ALA A 1 82 ? 4.579 5.549 -5.606 1.00 93.75 82 ALA A CA 1
ATOM 647 C C . ALA A 1 82 ? 6.019 5.975 -5.930 1.00 93.75 82 ALA A C 1
ATOM 649 O O . ALA A 1 82 ? 6.767 6.488 -5.096 1.00 93.75 82 ALA A O 1
ATOM 650 N N . ALA A 1 83 ? 6.413 5.742 -7.177 1.00 94.69 83 ALA A N 1
ATOM 651 C CA . ALA A 1 83 ? 7.540 6.391 -7.834 1.00 94.69 83 ALA A CA 1
ATOM 652 C C . ALA A 1 83 ? 7.266 6.412 -9.346 1.00 94.69 83 ALA A C 1
ATOM 654 O O . ALA A 1 83 ? 6.527 5.552 -9.837 1.00 94.69 83 ALA A O 1
ATOM 655 N N . PRO A 1 84 ? 7.870 7.337 -10.112 1.00 95.50 84 PRO A N 1
ATOM 656 C CA . PRO A 1 84 ? 7.767 7.323 -11.563 1.00 95.50 84 PRO A CA 1
ATOM 657 C C . PRO A 1 84 ? 8.236 5.983 -12.142 1.00 95.50 84 PRO A C 1
ATOM 659 O O . PRO A 1 84 ? 9.257 5.439 -11.715 1.00 95.50 84 PRO A O 1
ATOM 662 N N . GLU A 1 85 ? 7.538 5.475 -13.159 1.00 94.94 85 GLU A N 1
ATOM 663 C CA . GLU A 1 85 ? 7.872 4.202 -13.815 1.00 94.94 85 GLU A CA 1
ATOM 664 C C . GLU A 1 85 ? 9.362 4.080 -14.206 1.00 94.94 85 GLU A C 1
ATOM 666 O O . GLU A 1 85 ? 9.958 3.038 -13.911 1.00 94.94 85 GLU A O 1
ATOM 671 N N . PRO A 1 86 ? 10.023 5.109 -14.784 1.00 95.75 86 PRO A N 1
ATOM 672 C CA . PRO A 1 86 ? 11.451 5.019 -15.095 1.00 95.75 86 PRO A CA 1
ATOM 673 C C . PRO A 1 86 ? 12.324 4.718 -13.867 1.00 95.75 86 PRO A C 1
ATOM 675 O O . PRO A 1 86 ? 13.281 3.950 -13.963 1.00 95.75 86 PRO A O 1
ATOM 678 N N . VAL A 1 87 ? 11.965 5.267 -12.701 1.00 95.56 87 VAL A N 1
ATOM 679 C CA . VAL A 1 87 ? 12.663 5.029 -11.428 1.00 95.56 87 VAL A CA 1
ATOM 680 C C . VAL A 1 87 ? 12.437 3.592 -10.955 1.00 95.56 87 VAL A C 1
ATOM 682 O O . VAL A 1 87 ? 13.388 2.929 -10.537 1.00 95.56 87 VAL A O 1
ATOM 685 N N . LEU A 1 88 ? 11.208 3.073 -11.063 1.00 94.19 88 LEU A N 1
ATOM 686 C CA . LEU A 1 88 ? 10.893 1.679 -10.723 1.00 94.19 88 LEU A CA 1
ATOM 687 C C . LEU A 1 88 ? 11.708 0.697 -11.577 1.00 94.19 88 LEU A C 1
ATOM 689 O O . LEU A 1 88 ? 12.375 -0.188 -11.033 1.00 94.19 88 LEU A O 1
ATOM 693 N N . ARG A 1 89 ? 11.735 0.901 -12.902 1.00 94.25 89 ARG A N 1
ATOM 694 C CA . ARG A 1 89 ? 12.527 0.082 -13.836 1.00 94.25 89 ARG A CA 1
ATOM 695 C C . ARG A 1 89 ? 14.017 0.130 -13.513 1.00 94.25 89 ARG A C 1
ATOM 697 O O . ARG A 1 89 ? 14.659 -0.917 -13.424 1.00 94.25 89 ARG A O 1
ATOM 704 N N . GLN A 1 90 ? 14.557 1.328 -13.278 1.00 93.56 90 GLN A N 1
ATOM 705 C CA . GLN A 1 90 ? 15.959 1.506 -12.898 1.00 93.56 90 GLN A CA 1
ATOM 706 C C . GLN A 1 90 ? 16.295 0.733 -11.614 1.00 93.56 90 GLN A C 1
ATOM 708 O O . GLN A 1 90 ? 17.331 0.066 -11.554 1.00 93.56 90 GLN A O 1
ATOM 713 N N . ARG A 1 91 ? 15.421 0.780 -10.600 1.00 92.31 91 ARG A N 1
ATOM 714 C CA . ARG A 1 91 ? 15.600 0.064 -9.324 1.00 92.31 91 ARG A CA 1
ATOM 715 C C . ARG A 1 91 ? 15.563 -1.452 -9.489 1.00 92.31 91 ARG A C 1
ATOM 717 O O . ARG A 1 91 ? 16.355 -2.138 -8.850 1.00 92.31 91 ARG A O 1
ATOM 724 N N . ILE A 1 92 ? 14.668 -1.986 -10.322 1.00 90.81 92 ILE A N 1
ATOM 725 C CA . ILE A 1 92 ? 14.628 -3.426 -10.639 1.00 90.81 92 ILE A CA 1
ATOM 726 C C . ILE A 1 92 ? 15.935 -3.852 -11.321 1.00 90.81 92 ILE A C 1
ATOM 728 O O . ILE A 1 92 ? 16.603 -4.779 -10.868 1.00 90.81 92 ILE A O 1
ATOM 732 N N . GLN A 1 93 ? 16.372 -3.118 -12.348 1.00 90.31 93 GLN A N 1
ATOM 733 C CA . GLN A 1 93 ? 17.614 -3.418 -13.069 1.00 90.31 93 GLN A CA 1
ATOM 734 C C . GLN A 1 93 ? 18.869 -3.284 -12.195 1.00 90.31 93 GLN A C 1
ATOM 736 O O . GLN A 1 93 ? 19.846 -4.008 -12.386 1.00 90.31 93 GLN A O 1
ATOM 741 N N . ALA A 1 94 ? 18.897 -2.326 -11.265 1.00 89.06 94 ALA A N 1
ATOM 742 C CA . ALA A 1 94 ? 19.991 -2.193 -10.306 1.00 89.06 94 ALA A CA 1
ATOM 743 C C . ALA A 1 94 ? 20.066 -3.415 -9.376 1.00 89.06 94 ALA A C 1
ATOM 745 O O . ALA A 1 94 ? 21.142 -3.994 -9.244 1.00 89.06 94 ALA A O 1
ATOM 746 N N . ARG A 1 95 ? 18.924 -3.855 -8.824 1.00 86.00 95 ARG A N 1
ATOM 747 C CA . ARG A 1 95 ? 18.834 -5.039 -7.951 1.00 86.00 95 ARG A CA 1
ATOM 748 C C . ARG A 1 95 ? 19.256 -6.329 -8.654 1.00 86.00 95 ARG A C 1
ATOM 750 O O . ARG A 1 95 ? 20.046 -7.091 -8.098 1.00 86.00 95 ARG A O 1
ATOM 757 N N . ALA A 1 96 ? 18.819 -6.524 -9.900 1.00 81.69 96 ALA A N 1
ATOM 758 C CA . ALA A 1 96 ? 19.207 -7.680 -10.711 1.00 81.69 96 ALA A CA 1
ATOM 759 C C . ALA A 1 96 ? 20.730 -7.754 -10.933 1.00 81.69 96 ALA A C 1
ATOM 761 O O . ALA A 1 96 ? 21.321 -8.830 -10.903 1.00 81.69 96 ALA A O 1
ATOM 762 N N . ARG A 1 97 ? 21.388 -6.598 -11.105 1.00 82.06 97 ARG A N 1
ATOM 763 C CA . ARG A 1 97 ? 22.846 -6.510 -11.284 1.00 82.06 97 ARG A CA 1
ATOM 764 C C . ARG A 1 97 ? 23.636 -6.734 -9.997 1.00 82.06 97 ARG A C 1
ATOM 766 O O . ARG A 1 97 ? 24.757 -7.224 -10.074 1.00 82.06 97 ARG A O 1
ATOM 773 N N . SER A 1 98 ? 23.083 -6.392 -8.831 1.00 78.94 98 SER A N 1
ATOM 774 C CA . SER A 1 98 ? 23.758 -6.590 -7.542 1.00 78.94 98 SER A CA 1
ATOM 775 C C . SER A 1 98 ? 23.715 -8.036 -7.030 1.00 78.94 98 SER A C 1
ATOM 777 O O . SER A 1 98 ? 24.283 -8.306 -5.977 1.00 78.94 98 SER A O 1
ATOM 779 N N . GLY A 1 99 ? 23.064 -8.964 -7.748 1.00 64.69 99 GLY A N 1
ATOM 780 C CA . GLY A 1 99 ? 23.100 -10.411 -7.471 1.00 64.69 99 GLY A CA 1
ATOM 781 C C . GLY A 1 99 ? 22.513 -10.842 -6.120 1.00 64.69 99 GLY A C 1
ATOM 782 O O . GLY A 1 99 ? 22.697 -11.986 -5.718 1.00 64.69 99 GLY A O 1
ATOM 783 N N . GLY A 1 100 ? 21.851 -9.927 -5.409 1.00 56.41 100 GLY A N 1
ATOM 784 C CA . GLY A 1 100 ? 21.522 -10.069 -3.990 1.00 56.41 100 GLY A CA 1
ATOM 785 C C . GLY A 1 100 ? 20.038 -10.193 -3.668 1.00 56.41 100 GLY A C 1
ATOM 786 O O . GLY A 1 100 ? 19.706 -10.298 -2.494 1.00 56.41 100 GLY A O 1
ATOM 787 N N . ASP A 1 101 ? 19.151 -10.174 -4.663 1.00 54.38 101 ASP A N 1
ATOM 788 C CA . ASP A 1 101 ? 17.715 -10.243 -4.409 1.00 54.38 101 ASP A CA 1
ATOM 789 C C . ASP A 1 101 ? 17.094 -11.397 -5.211 1.00 54.38 101 ASP A C 1
ATOM 791 O O . ASP A 1 101 ? 17.020 -11.300 -6.438 1.00 54.38 101 ASP A O 1
ATOM 795 N N . PRO A 1 102 ? 16.644 -12.492 -4.568 1.00 50.03 102 PRO A N 1
ATOM 796 C CA . PRO A 1 102 ? 15.813 -13.517 -5.199 1.00 50.03 102 PRO A CA 1
ATOM 797 C C . PRO A 1 102 ? 14.382 -13.001 -5.456 1.00 50.03 102 PRO A C 1
ATOM 799 O O . PRO A 1 102 ? 13.428 -13.770 -5.389 1.00 50.03 102 PRO A O 1
ATOM 802 N N . SER A 1 103 ? 14.212 -11.695 -5.686 1.00 53.62 103 SER A N 1
ATOM 803 C CA . SER A 1 103 ? 12.911 -11.081 -5.901 1.00 53.62 103 SER A CA 1
ATOM 804 C C . SER A 1 103 ? 12.353 -11.508 -7.252 1.00 53.62 103 SER A C 1
ATOM 806 O O . SER A 1 103 ? 12.971 -11.299 -8.294 1.00 53.62 103 SER A O 1
ATOM 808 N N . GLU A 1 104 ? 11.139 -12.046 -7.216 1.00 58.22 104 GLU A N 1
ATOM 809 C CA . GLU A 1 104 ? 10.307 -12.374 -8.377 1.00 58.22 104 GLU A CA 1
ATOM 810 C C . GLU A 1 104 ? 9.904 -11.126 -9.199 1.00 58.22 104 GLU A C 1
ATOM 812 O O . GLU A 1 104 ? 9.324 -11.253 -10.272 1.00 58.22 104 GLU A O 1
ATOM 817 N N . ALA A 1 105 ? 10.195 -9.906 -8.724 1.00 65.56 105 ALA A N 1
ATOM 818 C CA . ALA A 1 105 ? 9.836 -8.653 -9.386 1.00 65.56 105 ALA A CA 1
ATOM 819 C C . ALA A 1 105 ? 10.821 -8.283 -10.511 1.00 65.56 105 ALA A C 1
ATOM 821 O O . ALA A 1 105 ? 11.617 -7.346 -10.386 1.00 65.56 105 ALA A O 1
ATOM 822 N N . ASP A 1 106 ? 10.759 -9.015 -11.621 1.00 82.75 106 ASP A N 1
ATOM 823 C CA . ASP A 1 106 ? 11.426 -8.628 -12.861 1.00 82.75 106 ASP A CA 1
ATOM 824 C C . ASP A 1 106 ? 10.657 -7.514 -13.610 1.00 82.75 106 ASP A C 1
ATOM 826 O O . ASP A 1 106 ? 9.622 -7.002 -13.167 1.00 82.75 106 ASP A O 1
ATOM 830 N N . LEU A 1 107 ? 11.192 -7.080 -14.755 1.00 89.00 107 LEU A N 1
ATOM 831 C CA . LEU A 1 107 ? 10.541 -6.043 -15.560 1.00 89.00 107 LEU A CA 1
ATOM 832 C C . LEU A 1 107 ? 9.189 -6.500 -16.127 1.00 89.00 107 LEU A C 1
ATOM 834 O O . LEU A 1 107 ? 8.307 -5.661 -16.278 1.00 89.00 107 LEU A O 1
ATOM 838 N N . ALA A 1 108 ? 9.009 -7.795 -16.404 1.00 87.81 108 ALA A N 1
ATOM 839 C CA . ALA A 1 108 ? 7.745 -8.323 -16.905 1.00 87.81 108 ALA A CA 1
ATOM 840 C C . ALA A 1 108 ? 6.669 -8.299 -15.810 1.00 87.81 108 ALA A C 1
ATOM 842 O O . ALA A 1 108 ? 5.526 -7.936 -16.082 1.00 87.81 108 ALA A O 1
ATOM 843 N N . VAL A 1 109 ? 7.034 -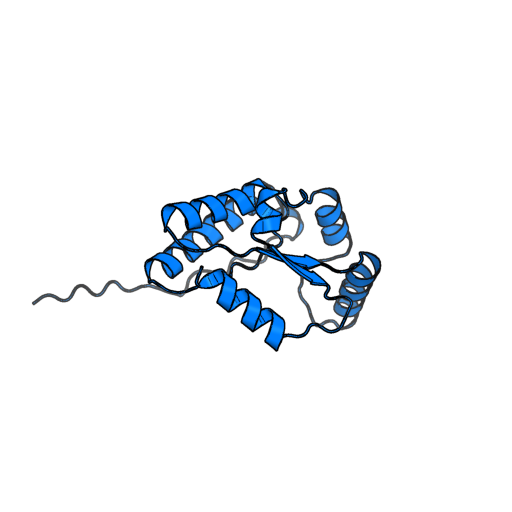8.603 -14.562 1.00 87.12 109 VAL A N 1
ATOM 844 C CA . VAL A 1 109 ? 6.148 -8.460 -13.403 1.00 87.12 109 VAL A CA 1
ATOM 845 C C . VAL A 1 109 ? 5.767 -6.997 -13.191 1.00 87.12 109 VAL A C 1
ATOM 847 O O . VAL A 1 109 ? 4.586 -6.717 -12.994 1.00 87.12 109 VAL A O 1
ATOM 850 N N . LEU A 1 110 ? 6.706 -6.050 -13.302 1.00 91.06 110 LEU A N 1
ATOM 851 C CA . LEU A 1 110 ? 6.371 -4.620 -13.240 1.00 91.06 110 LEU A CA 1
ATOM 852 C C . LEU A 1 110 ? 5.378 -4.219 -14.343 1.00 91.06 110 LEU A C 1
ATOM 854 O O . LEU A 1 110 ? 4.386 -3.552 -14.052 1.00 91.06 110 LEU A O 1
ATOM 858 N N . ASP A 1 111 ? 5.612 -4.650 -15.585 1.00 91.56 111 ASP A N 1
ATOM 859 C CA . ASP A 1 111 ? 4.714 -4.366 -16.711 1.00 91.56 111 ASP A CA 1
ATOM 860 C C . ASP A 1 111 ? 3.303 -4.916 -16.451 1.00 91.56 111 ASP A C 1
ATOM 862 O O . ASP A 1 111 ? 2.307 -4.219 -16.653 1.00 91.56 111 ASP A O 1
ATOM 866 N N . GLN A 1 112 ? 3.210 -6.144 -15.931 1.00 89.31 112 GLN A N 1
ATOM 867 C CA . GLN A 1 112 ? 1.941 -6.760 -15.545 1.00 89.31 112 GLN A CA 1
ATOM 868 C C . GLN A 1 112 ? 1.240 -5.986 -14.424 1.00 89.31 112 GLN A C 1
ATOM 870 O O . GLN A 1 112 ? 0.031 -5.761 -14.509 1.00 89.31 112 GLN A O 1
ATOM 875 N N . GLN A 1 113 ? 1.975 -5.553 -13.397 1.00 91.31 113 GLN A N 1
ATOM 876 C CA . GLN A 1 113 ? 1.423 -4.776 -12.285 1.00 91.31 113 GLN A CA 1
ATOM 877 C C . GLN A 1 113 ? 0.863 -3.432 -12.760 1.00 91.31 113 GLN A C 1
ATOM 879 O O . GLN A 1 113 ? -0.278 -3.102 -12.438 1.00 91.31 113 GLN A O 1
ATOM 884 N N . LEU A 1 114 ? 1.617 -2.695 -13.579 1.00 92.69 114 LEU A N 1
ATOM 885 C CA . LEU A 1 114 ? 1.193 -1.401 -14.120 1.00 92.69 114 LEU A CA 1
ATOM 886 C C . LEU A 1 114 ? -0.027 -1.527 -15.041 1.00 92.69 114 LEU A C 1
ATOM 888 O O . LEU A 1 114 ? -0.922 -0.686 -14.986 1.00 92.69 114 LEU A O 1
ATOM 892 N N . ALA A 1 115 ? -0.091 -2.585 -15.854 1.00 92.88 115 ALA A N 1
ATOM 893 C CA . ALA A 1 115 ? -1.215 -2.822 -16.759 1.00 92.88 115 ALA A CA 1
ATOM 894 C C . ALA A 1 115 ? -2.509 -3.223 -16.030 1.00 92.88 115 ALA A C 1
ATOM 896 O O . ALA A 1 115 ? -3.604 -2.967 -16.532 1.00 92.88 115 ALA A O 1
ATOM 897 N N . HIS A 1 116 ? -2.398 -3.855 -14.858 1.00 90.94 116 HIS A N 1
ATOM 898 C CA . HIS A 1 116 ? -3.537 -4.432 -14.143 1.00 90.94 116 HIS A CA 1
ATOM 899 C C . HIS A 1 116 ? -3.864 -3.738 -12.817 1.00 90.94 116 HIS A C 1
ATOM 901 O O . HIS A 1 116 ? -4.755 -4.214 -12.115 1.00 90.94 116 HIS A O 1
ATOM 907 N N . GLN A 1 117 ? -3.198 -2.648 -12.439 1.00 94.06 117 GLN A N 1
ATOM 908 C CA . GLN A 1 117 ? -3.557 -1.929 -11.218 1.00 94.06 117 GLN A CA 1
ATOM 909 C C . GLN A 1 117 ? -4.869 -1.149 -11.382 1.00 94.06 117 GLN A C 1
ATOM 911 O O . GLN A 1 117 ? -5.066 -0.394 -12.334 1.00 94.06 117 GLN A O 1
ATOM 916 N N . ASP A 1 118 ? -5.762 -1.295 -10.411 1.00 96.44 118 ASP A N 1
ATOM 917 C CA . ASP A 1 118 ? -6.963 -0.490 -10.289 1.00 96.44 118 ASP A CA 1
ATOM 918 C C . ASP A 1 118 ? -6.629 0.764 -9.458 1.00 96.44 118 ASP A C 1
ATOM 920 O O . ASP A 1 118 ? -6.169 0.635 -8.311 1.00 96.44 118 ASP A O 1
ATOM 924 N N . PRO A 1 119 ? -6.909 1.980 -9.964 1.00 96.00 119 PRO A N 1
ATOM 925 C CA . PRO A 1 119 ? -6.598 3.210 -9.246 1.00 96.00 119 PRO A CA 1
ATOM 926 C C . PRO A 1 119 ? -7.362 3.293 -7.922 1.00 96.00 119 PRO A C 1
ATOM 928 O O . PRO A 1 119 ? -8.450 2.718 -7.775 1.00 96.00 119 PRO A O 1
ATOM 931 N N . LEU A 1 120 ? -6.812 4.059 -6.973 1.00 97.19 120 LEU A N 1
ATOM 932 C CA . LEU A 1 120 ? -7.530 4.391 -5.748 1.00 97.19 120 LEU A CA 1
ATOM 933 C C . LEU A 1 120 ? -8.800 5.184 -6.072 1.00 97.19 120 LEU A C 1
ATOM 935 O O . LEU A 1 120 ? -8.758 6.232 -6.733 1.00 97.19 120 LEU A O 1
ATOM 939 N N . THR A 1 121 ? -9.920 4.689 -5.557 1.00 97.38 121 THR A N 1
ATOM 940 C CA . THR A 1 121 ? -11.221 5.362 -5.566 1.00 97.38 121 THR A CA 1
ATOM 941 C C . THR A 1 121 ? -11.179 6.652 -4.743 1.00 97.38 121 THR A C 1
ATOM 943 O O . THR A 1 121 ? -10.285 6.865 -3.923 1.00 97.38 121 THR A O 1
ATOM 946 N N . GLY A 1 122 ? -12.171 7.529 -4.923 1.00 97.00 122 GLY A N 1
ATOM 947 C CA . GLY A 1 122 ? -12.272 8.759 -4.129 1.00 97.00 122 GLY A CA 1
ATOM 948 C C . GLY A 1 122 ? -12.358 8.506 -2.620 1.00 97.00 122 GLY A C 1
ATOM 949 O O . GLY A 1 122 ? -11.868 9.317 -1.839 1.00 97.00 122 GLY A O 1
ATOM 950 N N . ASP A 1 123 ? -12.940 7.380 -2.208 1.00 95.62 123 ASP A N 1
ATOM 951 C CA . ASP A 1 123 ? -13.051 6.977 -0.804 1.00 95.62 123 ASP A CA 1
ATOM 952 C C . ASP A 1 123 ? -11.717 6.468 -0.263 1.00 95.62 123 ASP A C 1
ATOM 954 O O . ASP A 1 123 ? -11.275 6.903 0.797 1.00 95.62 123 ASP A O 1
ATOM 958 N N . GLU A 1 124 ? -11.021 5.636 -1.039 1.00 97.50 124 GLU A N 1
ATOM 959 C CA . GLU A 1 124 ? -9.674 5.166 -0.706 1.00 97.50 124 GLU A CA 1
ATOM 960 C C . GLU A 1 124 ? -8.683 6.320 -0.564 1.00 97.50 124 GLU A 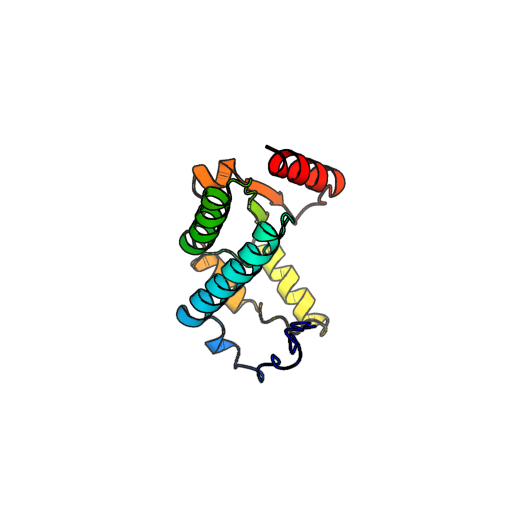C 1
ATOM 962 O O . GLU A 1 124 ? -7.891 6.332 0.374 1.00 97.50 124 GLU A O 1
ATOM 967 N N . ARG A 1 125 ? -8.776 7.337 -1.429 1.00 96.81 125 ARG A N 1
ATOM 968 C CA . ARG A 1 125 ? -7.914 8.525 -1.357 1.00 96.81 125 ARG A CA 1
ATOM 969 C C . ARG A 1 125 ? -8.063 9.295 -0.046 1.00 96.81 125 ARG A C 1
ATOM 971 O O . ARG A 1 125 ? -7.092 9.862 0.445 1.00 96.81 125 ARG A O 1
ATOM 978 N N . ARG A 1 126 ? -9.258 9.301 0.557 1.00 95.31 126 ARG A N 1
ATOM 979 C CA . ARG A 1 126 ? -9.476 9.936 1.871 1.00 95.31 126 ARG A CA 1
ATOM 980 C C . ARG A 1 126 ? -8.832 9.147 3.009 1.00 95.31 126 ARG A C 1
ATOM 982 O O . ARG A 1 126 ? -8.460 9.734 4.018 1.00 95.31 126 ARG A O 1
ATOM 989 N N . LEU A 1 127 ? -8.665 7.840 2.828 1.00 95.56 127 LEU A N 1
ATOM 990 C CA . LEU A 1 127 ? -7.975 6.958 3.770 1.00 95.56 127 LEU A CA 1
ATOM 991 C C . LEU A 1 127 ? -6.461 6.895 3.513 1.00 95.56 127 LEU A C 1
ATOM 993 O O . LEU A 1 127 ? -5.727 6.364 4.345 1.00 95.56 127 LEU A O 1
ATOM 997 N N . SER A 1 128 ? -5.979 7.434 2.386 1.00 97.00 128 SER A N 1
ATOM 998 C CA . SER A 1 128 ? -4.590 7.271 1.961 1.00 97.00 128 SER A CA 1
ATOM 999 C C . SER A 1 128 ? -3.650 8.386 2.411 1.00 97.00 128 SER A C 1
ATOM 1001 O O . SER A 1 128 ? -4.023 9.564 2.401 1.00 97.00 128 SER A O 1
ATOM 1003 N N . ILE A 1 129 ? -2.416 8.010 2.730 1.00 97.12 129 ILE A N 1
ATOM 1004 C CA . ILE A 1 129 ? -1.245 8.887 2.802 1.00 97.12 129 ILE A CA 1
ATOM 1005 C C . ILE A 1 129 ? -0.413 8.602 1.548 1.00 97.12 129 ILE A C 1
ATOM 1007 O O . ILE A 1 129 ? -0.042 7.452 1.314 1.00 97.12 129 ILE A O 1
ATOM 1011 N N . SER A 1 130 ? -0.148 9.625 0.734 1.00 95.56 130 SER A N 1
ATOM 1012 C CA . SER A 1 130 ? 0.682 9.482 -0.468 1.00 95.56 130 SER A CA 1
ATOM 1013 C C . SER A 1 130 ? 2.159 9.611 -0.112 1.00 95.56 130 SER A C 1
ATOM 1015 O O . SER A 1 130 ? 2.549 10.543 0.591 1.00 95.56 130 SER A O 1
ATOM 1017 N N . VAL A 1 131 ? 2.971 8.678 -0.604 1.00 96.38 131 VAL A N 1
ATOM 1018 C CA . VAL A 1 131 ? 4.417 8.640 -0.379 1.00 96.38 131 VAL A CA 1
ATOM 1019 C C . VAL A 1 131 ? 5.121 8.518 -1.726 1.00 96.38 131 VAL A C 1
ATOM 1021 O O . VAL A 1 131 ? 5.108 7.456 -2.345 1.00 96.38 131 VAL A O 1
ATOM 1024 N N . ASP A 1 132 ? 5.762 9.595 -2.177 1.00 94.81 132 ASP A N 1
ATOM 1025 C CA . ASP A 1 132 ? 6.651 9.549 -3.338 1.00 94.81 132 ASP A CA 1
ATOM 1026 C C . ASP A 1 132 ? 8.050 9.116 -2.895 1.00 94.81 132 ASP A C 1
ATOM 1028 O O . ASP A 1 132 ? 8.765 9.837 -2.201 1.00 94.81 132 ASP A O 1
ATOM 1032 N N . THR A 1 133 ? 8.444 7.915 -3.302 1.00 94.75 133 THR A N 1
ATOM 1033 C CA . THR A 1 133 ? 9.760 7.356 -2.977 1.00 94.75 133 THR A CA 1
ATOM 1034 C C . THR A 1 133 ? 10.838 7.765 -3.970 1.00 94.75 133 THR A C 1
ATOM 1036 O O . THR A 1 133 ? 11.974 7.319 -3.832 1.00 94.75 133 THR A O 1
ATOM 1039 N N . SER A 1 134 ? 10.523 8.552 -5.002 1.00 91.94 134 SER A N 1
ATOM 1040 C CA . SER A 1 134 ? 11.524 9.097 -5.928 1.00 91.94 134 SER A CA 1
ATOM 1041 C C . SER A 1 134 ? 12.298 10.281 -5.347 1.00 91.94 134 SER A C 1
ATOM 1043 O O . SER A 1 134 ? 13.386 10.596 -5.830 1.00 91.94 134 SER A O 1
ATOM 1045 N N . THR A 1 135 ? 11.778 10.871 -4.272 1.00 91.94 135 THR A N 1
ATOM 1046 C CA . THR A 1 135 ? 12.429 11.903 -3.465 1.00 91.94 135 THR A CA 1
ATOM 1047 C C . THR A 1 135 ? 12.792 11.369 -2.082 1.00 91.94 135 THR A C 1
ATOM 1049 O O . THR A 1 135 ? 12.412 10.261 -1.700 1.00 91.94 135 THR A O 1
ATOM 1052 N N . GLU A 1 136 ? 13.534 12.162 -1.311 1.00 92.06 136 GLU A N 1
ATOM 1053 C CA . GLU A 1 136 ? 13.764 11.870 0.101 1.00 92.06 136 GLU A CA 1
ATOM 1054 C C . GLU A 1 136 ? 12.430 11.879 0.862 1.00 92.06 136 GLU A C 1
ATOM 1056 O O . GLU A 1 136 ? 11.625 12.801 0.721 1.00 92.06 136 GLU A O 1
ATOM 1061 N N . VAL A 1 137 ? 12.186 10.820 1.635 1.00 93.81 137 VAL A N 1
ATOM 1062 C CA . VAL A 1 137 ? 10.973 10.673 2.442 1.00 93.81 137 VAL A CA 1
ATOM 1063 C C . VAL A 1 137 ? 11.294 11.103 3.865 1.00 93.81 137 VAL A C 1
ATOM 1065 O O . VAL A 1 137 ? 12.155 10.514 4.515 1.00 93.81 137 VAL A O 1
ATOM 1068 N N . ASP A 1 138 ? 10.562 12.094 4.367 1.00 95.12 138 ASP A N 1
ATOM 1069 C CA . ASP A 1 138 ? 10.594 12.467 5.779 1.00 95.12 138 ASP A CA 1
ATOM 1070 C C . ASP A 1 138 ? 9.876 11.391 6.608 1.00 95.12 138 ASP A C 1
ATOM 1072 O O . ASP A 1 138 ? 8.645 11.358 6.719 1.00 95.12 138 ASP A O 1
ATOM 1076 N N . ILE A 1 139 ? 10.668 10.463 7.147 1.00 94.81 139 ILE A N 1
ATOM 1077 C CA . ILE A 1 139 ? 10.170 9.313 7.904 1.00 94.81 139 ILE A CA 1
ATOM 1078 C C . ILE A 1 139 ? 9.498 9.753 9.207 1.00 94.81 139 ILE A C 1
ATOM 1080 O O . ILE A 1 139 ? 8.475 9.181 9.579 1.00 94.81 139 ILE A O 1
ATOM 1084 N N . GLU A 1 140 ? 10.021 10.772 9.890 1.00 96.06 140 GLU A N 1
ATOM 1085 C CA . GLU A 1 140 ? 9.454 11.245 11.159 1.00 96.06 140 GLU A CA 1
ATOM 1086 C C . GLU A 1 140 ? 8.060 11.838 10.948 1.00 96.06 140 GLU A C 1
ATOM 1088 O O . GLU A 1 140 ? 7.113 11.528 11.687 1.00 96.06 140 GLU A O 1
ATOM 1093 N N . LYS A 1 141 ? 7.906 12.635 9.887 1.00 95.06 141 LYS A N 1
ATOM 1094 C CA . LYS A 1 141 ? 6.610 13.169 9.476 1.00 95.06 141 LYS A CA 1
ATOM 1095 C C . LYS A 1 141 ? 5.647 12.059 9.060 1.00 95.06 141 LYS A C 1
ATOM 1097 O O . LYS A 1 141 ? 4.499 12.071 9.502 1.00 95.06 141 LYS A O 1
ATOM 1102 N N . LEU A 1 142 ? 6.103 11.092 8.259 1.00 95.94 142 LEU A N 1
ATOM 1103 C CA . LEU A 1 142 ? 5.268 9.973 7.813 1.00 95.94 142 LEU A CA 1
ATOM 1104 C C . LEU A 1 142 ? 4.768 9.134 8.997 1.00 95.94 142 LEU A C 1
ATOM 1106 O O . LEU A 1 142 ? 3.576 8.847 9.090 1.00 95.94 142 LEU A O 1
ATOM 1110 N N . VAL A 1 143 ? 5.654 8.787 9.934 1.00 95.44 143 VAL A N 1
ATOM 1111 C CA . VAL A 1 143 ? 5.287 8.055 11.156 1.00 95.44 143 VAL A CA 1
ATOM 1112 C C . VAL A 1 143 ? 4.270 8.849 11.974 1.00 95.44 143 VAL A C 1
ATOM 1114 O O . VAL A 1 143 ? 3.269 8.286 12.421 1.00 95.44 143 VAL A O 1
ATOM 1117 N N . SER A 1 144 ? 4.480 10.157 12.132 1.00 95.75 144 SER A N 1
ATOM 1118 C CA . SER A 1 144 ? 3.547 11.026 12.855 1.00 95.75 144 SER A CA 1
ATOM 1119 C C . SER A 1 144 ? 2.159 11.046 12.207 1.00 95.75 144 SER A C 1
ATOM 1121 O O . SER A 1 144 ? 1.154 10.927 12.909 1.00 95.75 144 SER A O 1
ATOM 1123 N N . GLU A 1 145 ? 2.088 11.129 10.875 1.00 95.94 145 GLU A N 1
ATOM 1124 C CA . GLU A 1 145 ? 0.820 11.113 10.139 1.00 95.94 145 GLU A CA 1
ATOM 1125 C C . GLU A 1 145 ? 0.108 9.755 10.246 1.00 95.94 145 GLU A C 1
ATOM 1127 O O . GLU A 1 145 ? -1.100 9.710 10.499 1.00 95.94 145 GLU A O 1
ATOM 1132 N N . ILE A 1 146 ? 0.847 8.643 10.137 1.00 95.31 146 ILE A N 1
ATOM 1133 C CA . ILE A 1 146 ? 0.302 7.290 10.327 1.00 95.31 146 ILE A CA 1
ATOM 1134 C C . ILE A 1 146 ? -0.311 7.157 11.722 1.00 95.31 146 ILE A C 1
ATOM 1136 O O . ILE A 1 146 ? -1.461 6.739 11.853 1.00 95.31 146 ILE A O 1
ATOM 1140 N N . LEU A 1 147 ? 0.430 7.544 12.765 1.00 93.75 147 LEU A N 1
ATOM 1141 C CA . LEU A 1 147 ? -0.043 7.455 14.146 1.00 93.75 147 LEU A CA 1
ATOM 1142 C C . LEU A 1 147 ? -1.252 8.356 14.405 1.00 93.75 147 LEU A C 1
ATOM 1144 O O . LEU A 1 147 ? -2.129 7.978 15.179 1.00 93.75 147 LEU A O 1
ATOM 1148 N N . GLN A 1 148 ? -1.324 9.528 13.769 1.00 93.88 148 GLN A N 1
ATOM 1149 C CA . GLN A 1 148 ? -2.477 10.416 13.887 1.00 93.88 148 GLN A CA 1
ATOM 1150 C C . GLN A 1 148 ? -3.733 9.785 13.277 1.00 93.88 148 GLN A C 1
ATOM 1152 O O . GLN A 1 148 ? -4.786 9.793 13.912 1.00 93.88 148 GLN A O 1
ATOM 1157 N N . ARG A 1 149 ? -3.628 9.205 12.075 1.00 92.88 149 ARG A N 1
ATOM 1158 C CA . ARG A 1 149 ? -4.773 8.568 11.407 1.00 92.88 149 ARG A CA 1
ATOM 1159 C C . ARG A 1 149 ? -5.179 7.241 12.045 1.00 92.88 149 ARG A C 1
ATOM 1161 O O . ARG A 1 149 ? -6.360 6.920 12.054 1.00 92.88 149 ARG A O 1
ATOM 1168 N N . ALA A 1 150 ? -4.231 6.499 12.614 1.00 88.19 150 ALA A N 1
ATOM 1169 C CA . ALA A 1 150 ? -4.497 5.230 13.291 1.00 88.19 150 ALA A CA 1
ATOM 1170 C C . ALA A 1 150 ? -5.167 5.384 14.674 1.00 88.19 150 ALA A C 1
ATOM 1172 O O . ALA A 1 150 ? -5.568 4.385 15.264 1.00 88.19 150 ALA A O 1
ATOM 1173 N N . ARG A 1 151 ? -5.272 6.611 15.204 1.00 84.69 151 ARG A N 1
ATOM 1174 C CA . ARG A 1 151 ? -5.958 6.932 16.472 1.00 84.69 151 ARG A CA 1
ATOM 1175 C C . ARG A 1 151 ? -7.368 7.510 16.289 1.00 84.69 151 ARG A C 1
ATOM 1177 O O . ARG A 1 151 ? -8.033 7.733 17.299 1.00 84.69 151 ARG A O 1
ATOM 1184 N N . GLY A 1 152 ? -7.737 7.854 15.052 1.00 60.97 152 GLY A N 1
ATOM 1185 C CA . GLY A 1 152 ? -8.969 8.576 14.708 1.00 60.97 152 GLY A CA 1
ATOM 1186 C C . GLY A 1 152 ? -10.231 7.737 14.792 1.00 60.97 152 GLY A C 1
ATOM 1187 O O . GLY A 1 152 ? -10.120 6.503 14.678 1.00 60.97 152 GLY A O 1
#

Organism: NCBI:txid585455

Secondary structure (DSSP, 8-state):
-------------------HHHHTSHHHHHHHHHHHHHHHHHHHHTT------S---SHHHHHHHHHHHHHHT----EEEEE--HHHHHHHHHHHHHTT----S--HHHHHHHHHHPPPPPHHHHHHEEEEETTS---HHHHHHHHHHHTT-

Radius of gyration: 18.51 Å; chains: 1; bounding box: 40×44×55 Å